Protein AF-A0A7Y5SVP3-F1 (afdb_monomer_lite)

Secondary structure (DSSP, 8-state):
---------HHHHHHHHHHHHHHHHH--TTS-PPPEEEEEEEEEEEEEEEETTEEEEEEEEEEEEEEEPPPPPPP--TT-PPP-

Sequence (84 aa):
MAHHEPHKSLMNSLGSFFGHIWKGIRTDPAAPSPPTRRVVKTDTEHEVRDTPQGRVVIRRTTIEEVEIPRPERPLRHPDSPPSR

pLDDT: mean 76.15, std 13.64, range [36.16, 95.81]

Foldseek 3Di:
DDDDDPPCPPVNVVVVVVVVVVCVVPDDPPDPDDWDKDFPDKDKDWDWDQDPVGIDIDIDIDTDIDTHDDPDDPDPDPPDDDDD

Radius of gyration: 23.81 Å; chains: 1; bounding box: 44×33×71 Å

Structure (mmCIF, N/CA/C/O backbone):
data_AF-A0A7Y5SVP3-F1
#
_entry.id   AF-A0A7Y5SVP3-F1
#
loop_
_atom_site.group_PDB
_atom_site.id
_atom_site.type_symbol
_atom_site.label_atom_id
_atom_site.label_alt_id
_atom_site.label_comp_id
_atom_site.label_asym_id
_atom_site.label_entity_id
_atom_site.label_seq_id
_atom_site.pdbx_PDB_ins_code
_atom_site.Cartn_x
_atom_site.Cartn_y
_atom_site.Cartn_z
_atom_site.occupancy
_atom_site.B_iso_or_equiv
_atom_site.auth_seq_id
_atom_site.auth_comp_id
_atom_site.auth_asym_id
_atom_site.auth_atom_id
_atom_site.pdbx_PDB_model_num
ATOM 1 N N . MET A 1 1 ? -2.468 -25.362 11.138 1.00 39.78 1 MET A N 1
ATOM 2 C CA . MET A 1 1 ? -1.966 -24.584 9.988 1.00 39.78 1 MET A CA 1
ATOM 3 C C . MET A 1 1 ? -2.866 -24.880 8.804 1.00 39.78 1 MET A C 1
ATOM 5 O O . MET A 1 1 ? -2.982 -26.043 8.449 1.00 39.78 1 MET A O 1
ATOM 9 N N . ALA A 1 2 ? -3.550 -23.879 8.255 1.00 36.16 2 ALA A N 1
ATOM 10 C CA . ALA A 1 2 ? -4.308 -24.017 7.014 1.00 36.16 2 ALA A CA 1
ATOM 11 C C . ALA A 1 2 ? -4.131 -22.722 6.214 1.00 36.16 2 ALA A C 1
ATOM 13 O O . ALA A 1 2 ? -4.609 -21.667 6.624 1.00 36.16 2 ALA A O 1
ATOM 14 N N . HIS A 1 3 ? -3.385 -22.800 5.114 1.00 38.25 3 HIS A N 1
ATOM 15 C CA . HIS A 1 3 ? -3.320 -21.737 4.119 1.00 38.25 3 HIS A CA 1
ATOM 16 C C . HIS A 1 3 ? -4.615 -21.797 3.297 1.00 38.25 3 HIS A C 1
ATOM 18 O O . HIS A 1 3 ? -4.872 -22.792 2.628 1.00 38.25 3 HIS A O 1
ATOM 24 N N . HIS A 1 4 ? -5.452 -20.763 3.379 1.00 40.38 4 HIS A N 1
ATOM 25 C CA . HIS A 1 4 ? -6.613 -20.602 2.505 1.00 40.38 4 HIS A CA 1
ATOM 26 C C . HIS A 1 4 ? -6.154 -19.834 1.262 1.00 40.38 4 HIS A C 1
ATOM 28 O O . HIS A 1 4 ? -5.989 -18.617 1.319 1.00 40.38 4 HIS A O 1
ATOM 34 N N . GLU A 1 5 ? -5.887 -20.531 0.156 1.00 55.41 5 GLU A N 1
ATOM 35 C CA . GLU A 1 5 ? -5.743 -19.864 -1.139 1.00 55.41 5 GLU A CA 1
ATOM 36 C C . GLU A 1 5 ? -7.123 -19.341 -1.566 1.00 55.41 5 GLU A C 1
ATOM 38 O O . GLU A 1 5 ? -8.052 -20.138 -1.726 1.00 55.41 5 GLU A O 1
ATOM 43 N N . PRO A 1 6 ? -7.310 -18.020 -1.750 1.00 56.53 6 PRO A N 1
ATOM 44 C CA . PRO A 1 6 ? -8.563 -17.508 -2.272 1.00 56.53 6 PRO A CA 1
ATOM 45 C C . PRO A 1 6 ? -8.678 -17.951 -3.733 1.00 56.53 6 PRO A C 1
ATOM 47 O O . PRO A 1 6 ? -8.007 -17.407 -4.612 1.00 56.53 6 PRO A O 1
ATOM 50 N N . HIS A 1 7 ? -9.528 -18.945 -3.999 1.00 60.44 7 HIS A N 1
ATOM 51 C CA . HIS A 1 7 ? -9.900 -19.344 -5.354 1.00 60.44 7 HIS A CA 1
ATOM 52 C C . HIS A 1 7 ? -10.395 -18.096 -6.101 1.00 60.44 7 HIS A C 1
ATOM 54 O O . HIS A 1 7 ? -11.486 -17.586 -5.835 1.00 60.44 7 HIS A O 1
ATOM 60 N N . LYS A 1 8 ? -9.587 -17.560 -7.026 1.00 59.50 8 LYS A N 1
ATOM 61 C CA . LYS A 1 8 ? -10.026 -16.470 -7.902 1.00 59.50 8 LYS A CA 1
ATOM 62 C C . LYS A 1 8 ? -11.221 -16.986 -8.698 1.00 59.50 8 LYS A C 1
ATOM 64 O O . LYS A 1 8 ? -11.074 -17.864 -9.542 1.00 59.50 8 LYS A O 1
ATOM 69 N N . SER A 1 9 ? -12.404 -16.458 -8.389 1.00 76.38 9 SER A N 1
ATOM 70 C CA . SER A 1 9 ? -13.640 -16.798 -9.093 1.00 76.38 9 SER A CA 1
ATOM 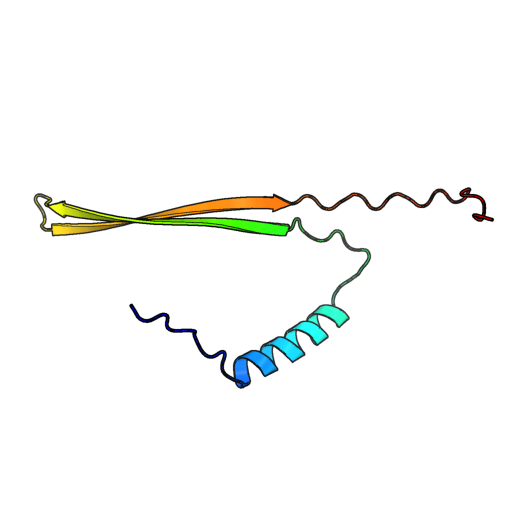71 C C . SER A 1 9 ? -13.455 -16.609 -10.601 1.00 76.38 9 SER A C 1
ATOM 73 O O . SER A 1 9 ? -12.868 -15.616 -11.035 1.00 76.38 9 SER A O 1
ATOM 75 N N . LEU A 1 10 ? -13.979 -17.541 -11.400 1.00 74.06 10 LEU A N 1
ATOM 76 C CA . LEU A 1 10 ? -13.919 -17.522 -12.867 1.00 74.06 10 LEU A CA 1
ATOM 77 C C . LEU A 1 10 ? -14.378 -16.174 -13.454 1.00 74.06 10 LEU A C 1
ATOM 79 O O . LEU A 1 10 ? -13.809 -15.687 -14.429 1.00 74.06 10 LEU A O 1
ATOM 83 N N . MET A 1 11 ? -15.353 -15.530 -12.808 1.00 73.38 11 MET A N 1
ATOM 84 C CA . MET A 1 11 ? -15.854 -14.208 -13.195 1.00 73.38 11 MET A CA 1
ATOM 85 C C . MET A 1 11 ? -14.810 -13.100 -13.010 1.00 73.38 11 MET A C 1
ATOM 87 O O . MET A 1 11 ? -14.714 -12.198 -13.840 1.00 73.38 11 MET A O 1
ATOM 91 N N . ASN A 1 12 ? -13.993 -13.184 -11.958 1.00 74.12 12 ASN A N 1
ATOM 92 C CA . ASN A 1 12 ? -12.894 -12.249 -11.726 1.00 74.12 12 ASN A CA 1
ATOM 93 C C . ASN A 1 12 ? -11.794 -12.434 -12.785 1.00 74.12 12 ASN A C 1
ATOM 95 O O . ASN A 1 12 ? -11.291 -11.461 -13.342 1.00 74.12 12 ASN A O 1
ATOM 99 N N . SER A 1 13 ? -11.477 -13.684 -13.135 1.00 74.50 13 SER A N 1
ATOM 100 C CA . SER A 1 13 ? -10.517 -13.997 -14.200 1.00 74.50 13 SER A CA 1
ATOM 101 C C . SER A 1 13 ? -10.979 -13.458 -15.559 1.00 74.50 13 SER A C 1
ATOM 103 O O . SER A 1 13 ? -10.198 -12.806 -16.252 1.00 74.50 13 SER A O 1
ATOM 105 N N . LEU A 1 14 ? -12.258 -13.633 -15.907 1.00 82.00 14 LEU A N 1
ATOM 106 C CA . LEU A 1 14 ? -12.820 -13.149 -17.170 1.00 82.00 14 LEU A CA 1
ATOM 107 C C . LEU A 1 14 ? -12.873 -11.615 -17.237 1.00 82.00 14 LEU A C 1
ATOM 109 O O . LEU A 1 14 ? -12.446 -11.025 -18.228 1.00 82.00 14 LEU A O 1
ATOM 113 N N . GLY A 1 15 ? -13.318 -10.958 -16.162 1.00 81.75 15 GLY A N 1
ATOM 114 C CA . GLY A 1 15 ? -13.294 -9.497 -16.064 1.00 81.75 15 GLY A CA 1
ATOM 115 C C . GLY A 1 15 ? -11.874 -8.935 -16.167 1.00 81.75 15 GLY A C 1
ATOM 116 O O . GLY A 1 15 ? -11.638 -7.962 -16.885 1.00 81.75 15 GLY A O 1
ATOM 117 N N . SER A 1 16 ? -10.903 -9.597 -15.529 1.00 76.50 16 SER A N 1
ATOM 118 C CA . SER A 1 16 ? -9.497 -9.203 -15.619 1.00 76.50 16 SER A CA 1
ATOM 119 C C . SER A 1 16 ? -8.947 -9.338 -17.042 1.00 76.50 16 SER A C 1
ATOM 121 O O . SER A 1 16 ? -8.215 -8.459 -17.490 1.00 76.50 16 SER A O 1
ATOM 123 N N . PHE A 1 17 ? -9.333 -10.375 -17.790 1.00 81.62 17 PHE A N 1
ATOM 124 C CA . PHE A 1 17 ? -8.881 -10.586 -19.166 1.00 81.62 17 PHE A CA 1
ATOM 125 C C . PHE A 1 17 ? -9.347 -9.462 -20.102 1.00 81.62 17 PHE A C 1
ATOM 127 O O . PHE A 1 17 ? -8.523 -8.815 -20.752 1.00 81.62 17 PHE A O 1
ATOM 134 N N . PHE A 1 18 ? -10.646 -9.151 -20.108 1.00 85.5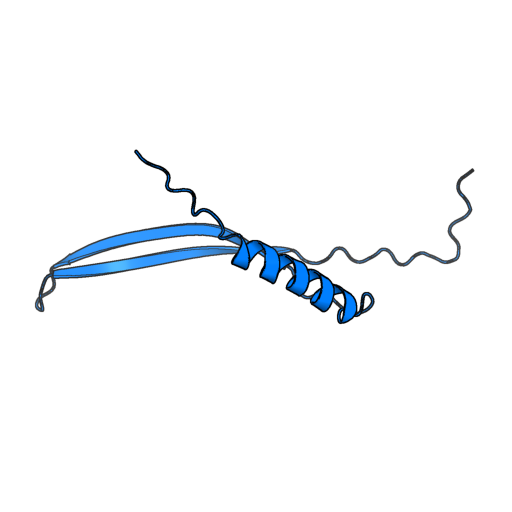6 18 PHE A N 1
ATOM 135 C CA . PHE A 1 18 ? -11.176 -8.065 -20.941 1.00 85.56 18 PHE A CA 1
ATOM 136 C C . PHE A 1 18 ? -10.672 -6.684 -20.503 1.00 85.56 18 PHE A C 1
ATOM 138 O O . PHE A 1 18 ? -10.400 -5.830 -21.350 1.00 85.56 18 PHE A O 1
ATOM 145 N N . GLY A 1 19 ? -10.466 -6.476 -19.198 1.00 77.56 19 GLY A N 1
ATOM 146 C CA . GLY A 1 19 ? -9.859 -5.254 -18.672 1.00 77.56 19 GLY A CA 1
ATOM 147 C C . GLY A 1 19 ? -8.452 -4.999 -19.224 1.00 77.56 19 GLY A C 1
ATOM 148 O O . GLY A 1 19 ? -8.134 -3.866 -19.589 1.00 77.56 19 GLY A O 1
ATOM 149 N N . HIS A 1 20 ? -7.621 -6.041 -19.359 1.00 81.75 20 HIS A N 1
ATOM 150 C CA . HIS A 1 20 ? -6.280 -5.909 -19.941 1.00 81.75 20 HIS A CA 1
ATOM 151 C C . HIS A 1 20 ? -6.313 -5.591 -21.441 1.00 81.75 20 HIS A C 1
ATOM 153 O O . HIS A 1 20 ? -5.524 -4.761 -21.894 1.00 81.75 20 HIS A O 1
ATOM 159 N N . ILE A 1 21 ? -7.242 -6.180 -22.200 1.00 79.81 21 ILE A N 1
ATOM 160 C CA . ILE A 1 21 ? -7.396 -5.898 -23.637 1.00 79.81 21 ILE A CA 1
ATOM 161 C C . ILE A 1 21 ? -7.794 -4.436 -23.853 1.00 79.81 21 ILE A C 1
ATOM 163 O O . ILE A 1 21 ? -7.162 -3.722 -24.632 1.00 79.81 21 ILE A O 1
ATOM 167 N N . TRP A 1 22 ? -8.800 -3.956 -23.117 1.00 78.56 22 TRP A N 1
ATOM 168 C CA . TRP A 1 22 ? -9.253 -2.572 -23.243 1.00 78.56 22 TRP A CA 1
ATOM 169 C C . TRP A 1 22 ? -8.171 -1.572 -22.819 1.00 78.56 22 TRP A C 1
ATOM 171 O O . TRP A 1 22 ? -7.957 -0.554 -23.484 1.00 78.56 22 TRP A O 1
ATOM 181 N N . LYS A 1 23 ? -7.435 -1.887 -21.748 1.00 76.50 23 LYS A N 1
ATOM 182 C CA . LYS A 1 23 ? -6.282 -1.095 -21.316 1.00 76.50 23 LYS A CA 1
ATOM 183 C C . LYS A 1 23 ? -5.213 -1.028 -22.407 1.00 76.50 23 LYS A C 1
ATOM 185 O O . LYS A 1 23 ? -4.715 0.061 -22.669 1.00 76.50 23 LYS A O 1
ATOM 190 N N . GLY A 1 24 ? -4.903 -2.139 -23.075 1.00 72.75 24 GLY A N 1
ATOM 191 C CA . GLY A 1 24 ? -3.939 -2.178 -24.179 1.00 72.75 24 GLY A CA 1
ATOM 192 C C . GLY A 1 24 ? -4.327 -1.276 -25.353 1.00 72.75 24 GLY A C 1
ATOM 193 O O . GLY A 1 24 ? -3.491 -0.524 -25.836 1.00 72.75 24 GLY A O 1
ATOM 194 N N . ILE A 1 25 ? -5.605 -1.274 -25.747 1.00 78.94 25 ILE A N 1
ATOM 195 C CA . ILE A 1 25 ? -6.109 -0.450 -26.863 1.00 78.94 25 ILE A CA 1
ATOM 196 C C . ILE A 1 25 ? -6.039 1.054 -26.548 1.00 78.94 25 ILE A C 1
ATOM 198 O O . ILE A 1 25 ? -5.785 1.860 -27.437 1.00 78.94 25 ILE A O 1
ATOM 202 N N . ARG A 1 26 ? -6.269 1.450 -25.288 1.00 75.19 26 ARG A N 1
ATOM 203 C CA . ARG A 1 26 ? -6.242 2.865 -24.863 1.00 75.19 26 ARG A CA 1
ATOM 204 C C . ARG A 1 26 ? -4.858 3.370 -24.459 1.00 75.19 26 ARG A C 1
ATOM 206 O O . ARG A 1 26 ? -4.718 4.561 -24.198 1.00 75.19 26 ARG A O 1
ATOM 213 N N . THR A 1 27 ? -3.865 2.493 -24.337 1.00 74.94 27 THR A N 1
ATOM 214 C CA . THR A 1 27 ? -2.530 2.889 -23.877 1.00 74.94 27 THR A CA 1
ATOM 215 C C . THR A 1 27 ? -1.741 3.484 -25.039 1.00 74.94 27 THR A C 1
ATOM 217 O O . THR A 1 27 ? -1.480 2.793 -26.018 1.00 74.94 27 THR A O 1
ATOM 220 N N . ASP A 1 28 ? -1.319 4.743 -24.908 1.00 68.94 28 ASP A N 1
ATOM 221 C CA . ASP A 1 28 ? -0.306 5.341 -25.779 1.00 68.94 28 ASP A CA 1
ATOM 222 C C . ASP A 1 28 ? 1.084 4.775 -25.405 1.00 68.94 28 ASP A C 1
ATOM 224 O O . ASP A 1 28 ? 1.565 5.025 -24.294 1.00 68.94 28 ASP A O 1
ATOM 228 N N . PRO A 1 29 ? 1.748 4.004 -26.287 1.00 64.38 29 PRO A N 1
ATOM 229 C CA . PRO A 1 29 ? 3.056 3.415 -26.005 1.00 64.38 29 PRO A CA 1
ATOM 230 C C . PRO A 1 29 ? 4.199 4.445 -25.967 1.00 64.38 29 PRO A C 1
ATOM 232 O O . PRO A 1 29 ? 5.296 4.110 -25.509 1.00 64.38 29 PRO A O 1
ATOM 235 N N . ALA A 1 30 ? 3.974 5.668 -26.460 1.00 66.56 30 ALA A N 1
ATOM 236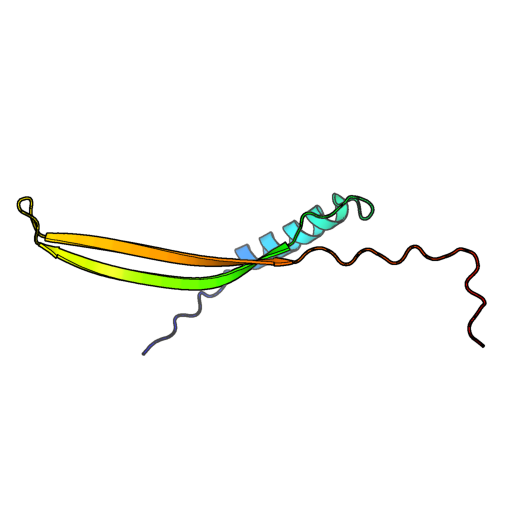 C CA . ALA A 1 30 ? 4.936 6.767 -26.425 1.00 66.56 30 ALA A CA 1
ATOM 237 C C . ALA A 1 30 ? 4.799 7.640 -25.167 1.00 66.56 30 ALA A C 1
ATOM 239 O O . ALA A 1 30 ? 5.735 8.368 -24.829 1.00 66.56 30 ALA A O 1
ATOM 240 N N . ALA A 1 31 ? 3.685 7.536 -24.438 1.00 66.00 31 ALA A N 1
ATOM 241 C CA . ALA A 1 31 ? 3.491 8.284 -23.207 1.00 66.00 31 ALA A CA 1
ATOM 242 C C . ALA A 1 31 ? 4.498 7.848 -22.114 1.00 66.00 31 ALA A C 1
ATOM 244 O O . ALA A 1 31 ? 4.829 6.656 -21.981 1.00 66.00 31 ALA A O 1
ATOM 245 N N . PRO A 1 32 ? 4.994 8.786 -21.283 1.00 59.47 32 PRO A N 1
ATOM 246 C CA . PRO A 1 32 ? 5.739 8.440 -20.079 1.00 59.47 32 PRO A CA 1
ATOM 247 C C . PRO A 1 32 ? 4.860 7.534 -19.208 1.00 59.47 32 PRO A C 1
ATOM 249 O O . PRO A 1 32 ? 3.794 7.950 -18.759 1.00 59.47 32 PRO A O 1
ATOM 252 N N . SER A 1 33 ? 5.261 6.277 -18.986 1.00 64.19 33 SER A N 1
ATOM 253 C CA . SER A 1 33 ? 4.548 5.465 -17.996 1.00 64.19 33 SER A CA 1
ATOM 254 C C . SER A 1 33 ? 4.926 5.953 -16.607 1.00 64.19 33 SER A C 1
ATOM 256 O O .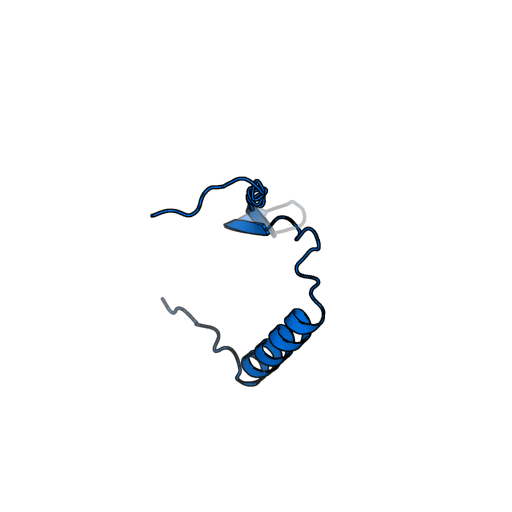 S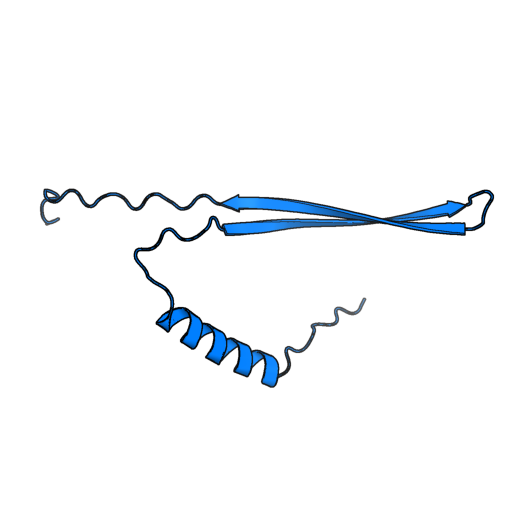ER A 1 33 ? 6.094 6.288 -16.388 1.00 64.19 33 SER A O 1
ATOM 258 N N . PRO A 1 34 ? 3.967 5.954 -15.672 1.00 67.62 34 PRO A N 1
ATOM 259 C CA . PRO A 1 34 ? 4.257 6.293 -14.294 1.00 67.62 34 PRO A CA 1
ATOM 260 C C . PRO A 1 34 ? 5.289 5.316 -13.703 1.00 67.62 34 PRO A C 1
ATOM 262 O O . PRO A 1 34 ? 5.348 4.151 -14.125 1.00 67.62 34 PRO A O 1
ATOM 265 N N . PRO A 1 35 ? 6.102 5.776 -12.737 1.00 69.12 35 PRO A N 1
ATOM 266 C CA . PRO A 1 35 ? 7.019 4.915 -12.004 1.00 69.12 35 PRO A CA 1
ATOM 267 C C . PRO A 1 35 ? 6.258 3.750 -11.363 1.00 69.12 35 PRO A C 1
ATOM 269 O O . PRO A 1 35 ? 5.115 3.883 -10.917 1.00 69.12 35 PRO A O 1
ATOM 272 N N . THR A 1 36 ? 6.878 2.569 -11.362 1.00 79.00 36 THR A N 1
ATOM 273 C CA . THR A 1 36 ? 6.247 1.373 -10.796 1.00 79.00 36 THR A CA 1
ATOM 274 C C . THR A 1 36 ? 6.516 1.339 -9.300 1.00 79.00 36 THR A C 1
ATOM 276 O O . THR A 1 36 ? 7.660 1.177 -8.880 1.00 79.00 36 THR A O 1
ATOM 279 N N . ARG A 1 37 ? 5.457 1.470 -8.497 1.00 80.31 37 ARG A N 1
ATOM 280 C CA . ARG A 1 37 ? 5.516 1.323 -7.040 1.00 80.31 37 ARG A CA 1
ATOM 281 C C . ARG A 1 37 ? 5.262 -0.134 -6.672 1.00 80.31 37 ARG A C 1
ATOM 283 O O . ARG A 1 37 ? 4.264 -0.717 -7.095 1.00 80.31 37 ARG A O 1
ATOM 290 N N . ARG A 1 38 ? 6.168 -0.738 -5.907 1.00 84.44 38 ARG A N 1
ATOM 291 C CA . ARG A 1 38 ? 6.060 -2.129 -5.457 1.00 84.44 38 ARG A CA 1
ATOM 292 C C . ARG A 1 38 ? 6.169 -2.185 -3.940 1.00 84.44 38 ARG A C 1
ATOM 294 O O . ARG A 1 38 ? 7.193 -1.796 -3.390 1.00 84.44 38 ARG A O 1
ATOM 301 N N . VAL A 1 39 ? 5.143 -2.717 -3.279 1.00 78.00 39 VAL A N 1
ATOM 302 C CA . VAL A 1 39 ? 5.213 -3.071 -1.855 1.00 78.00 39 VAL A CA 1
ATOM 303 C C . VAL A 1 39 ? 6.205 -4.222 -1.703 1.00 78.00 39 VAL A C 1
ATOM 305 O O . VAL A 1 39 ? 6.048 -5.265 -2.341 1.00 78.00 39 VAL A O 1
ATOM 308 N N . VAL A 1 40 ? 7.245 -4.019 -0.899 1.00 89.00 40 VAL A N 1
ATOM 309 C CA . VAL A 1 40 ? 8.292 -5.019 -0.648 1.00 89.00 40 VAL A CA 1
ATOM 310 C C . VAL A 1 40 ? 8.099 -5.731 0.679 1.00 89.00 40 VAL A C 1
ATOM 312 O O . VAL A 1 40 ? 8.461 -6.899 0.797 1.00 89.00 40 VAL A O 1
ATOM 315 N N . LYS A 1 41 ? 7.480 -5.064 1.653 1.00 76.25 41 LYS A N 1
ATOM 316 C CA . LYS A 1 41 ? 7.183 -5.658 2.949 1.00 76.25 41 LYS A CA 1
ATOM 317 C C . LYS A 1 41 ? 5.930 -5.042 3.541 1.00 76.25 41 LYS A C 1
ATOM 319 O O . LYS A 1 41 ? 5.661 -3.852 3.396 1.00 76.25 41 LYS A O 1
ATOM 324 N N . THR A 1 42 ? 5.153 -5.878 4.208 1.00 85.12 42 THR A N 1
ATOM 325 C CA . THR A 1 42 ? 4.010 -5.450 5.003 1.00 85.12 42 THR A CA 1
ATOM 326 C C . THR A 1 42 ? 4.117 -6.137 6.344 1.00 85.12 42 THR A C 1
ATOM 328 O O . THR A 1 42 ? 4.134 -7.363 6.405 1.00 85.12 42 THR A O 1
ATOM 331 N N . ASP A 1 43 ? 4.201 -5.342 7.398 1.00 80.62 43 ASP A N 1
ATOM 332 C CA . ASP A 1 43 ? 4.248 -5.813 8.772 1.00 80.62 43 ASP A CA 1
ATOM 333 C C . ASP A 1 43 ? 3.022 -5.284 9.515 1.00 80.62 43 ASP A C 1
ATOM 335 O O . ASP A 1 43 ? 2.595 -4.151 9.290 1.00 80.62 43 ASP A O 1
ATOM 339 N N . THR A 1 44 ? 2.368 -6.124 10.314 1.00 90.69 44 THR A N 1
ATOM 340 C CA . THR A 1 44 ? 1.185 -5.718 11.079 1.00 90.69 44 THR A CA 1
ATOM 341 C C . THR A 1 44 ? 1.308 -6.193 12.510 1.00 90.69 44 THR A C 1
ATOM 343 O O . THR A 1 44 ? 1.263 -7.390 12.787 1.00 90.69 44 THR A O 1
ATOM 346 N N . GLU A 1 45 ? 1.365 -5.230 13.417 1.00 87.12 45 GLU A N 1
ATOM 347 C CA . GLU A 1 45 ? 1.465 -5.449 14.849 1.00 87.12 45 GLU A CA 1
ATOM 348 C C . GLU A 1 45 ? 0.111 -5.204 15.514 1.00 87.12 45 GLU A C 1
ATOM 350 O O . GLU A 1 45 ? -0.621 -4.267 15.170 1.00 87.12 45 GLU A O 1
ATOM 355 N N . HIS A 1 46 ? -0.209 -6.041 16.498 1.00 91.00 46 HIS A N 1
ATOM 356 C CA . HIS A 1 46 ? -1.374 -5.874 17.357 1.00 91.00 46 HIS A CA 1
ATOM 357 C C . HIS A 1 46 ? -0.906 -5.735 18.806 1.00 91.00 46 HIS A C 1
ATOM 359 O O . HIS A 1 46 ? -0.233 -6.619 19.330 1.00 91.00 46 HIS A O 1
ATOM 365 N N . GLU A 1 47 ? -1.285 -4.640 19.457 1.00 90.19 47 GLU A N 1
ATOM 366 C CA . GLU A 1 47 ? -0.987 -4.354 20.860 1.00 90.19 47 GLU A CA 1
ATOM 367 C C . GLU A 1 47 ? -2.313 -4.225 21.614 1.00 90.19 47 GLU A C 1
ATOM 369 O O . GLU A 1 47 ? -3.154 -3.388 21.281 1.00 90.19 47 GLU A O 1
ATOM 374 N N . VAL A 1 48 ? -2.524 -5.063 22.628 1.00 93.38 48 VAL A N 1
ATOM 375 C CA . VAL A 1 48 ? -3.660 -4.913 23.545 1.00 93.38 48 VAL A CA 1
ATOM 376 C C . VAL A 1 48 ? -3.212 -4.028 24.693 1.00 93.38 48 VAL A C 1
ATOM 378 O O . VAL A 1 48 ? -2.202 -4.315 25.334 1.00 93.38 48 VAL A O 1
ATOM 381 N N . ARG A 1 49 ? -3.966 -2.963 24.962 1.00 92.69 49 ARG A N 1
ATOM 382 C CA . ARG A 1 49 ? -3.632 -2.004 26.010 1.00 92.69 49 ARG A CA 1
ATOM 383 C C . ARG A 1 49 ? -4.834 -1.752 26.899 1.00 92.69 49 ARG A C 1
ATOM 385 O O . ARG A 1 49 ? -5.920 -1.435 26.415 1.00 92.69 49 ARG A O 1
ATOM 392 N N . ASP A 1 50 ? -4.630 -1.881 28.201 1.00 92.19 50 ASP A N 1
ATOM 393 C CA . ASP A 1 50 ? -5.625 -1.468 29.179 1.00 92.19 50 ASP A CA 1
ATOM 394 C C . ASP A 1 50 ? -5.488 0.045 29.401 1.00 92.19 50 ASP A C 1
ATOM 396 O O . ASP A 1 50 ? -4.397 0.576 29.628 1.00 92.19 50 ASP A O 1
ATOM 400 N N . THR A 1 51 ? -6.602 0.757 29.268 1.00 90.06 51 THR A N 1
ATOM 401 C CA . THR A 1 51 ? -6.692 2.206 29.474 1.00 90.06 51 THR A CA 1
ATOM 402 C C . THR A 1 51 ? -7.719 2.499 30.569 1.00 90.06 51 THR A C 1
ATOM 404 O O . THR A 1 51 ? -8.556 1.639 30.855 1.00 90.06 51 THR A O 1
ATOM 407 N N . PRO A 1 52 ? -7.739 3.713 31.151 1.00 91.00 52 PRO A N 1
ATOM 408 C CA . PRO A 1 52 ? -8.781 4.101 32.107 1.00 91.00 52 PRO A CA 1
ATOM 409 C C . PRO A 1 52 ? -10.214 3.987 31.557 1.00 91.00 52 PRO A C 1
ATOM 411 O O . PRO A 1 52 ? -11.165 3.938 32.328 1.00 91.00 52 PRO A O 1
ATOM 414 N N . GLN A 1 53 ? -10.373 3.943 30.231 1.00 87.31 53 GLN A N 1
ATOM 415 C CA . GLN A 1 53 ? -11.656 3.833 29.531 1.00 87.31 53 GLN A CA 1
ATOM 416 C C . GLN A 1 53 ? -11.991 2.389 29.113 1.00 87.31 53 GLN A C 1
ATOM 418 O O . GLN A 1 53 ? -13.043 2.150 28.527 1.00 87.31 53 GLN A O 1
ATOM 423 N N . GLY A 1 54 ? -11.113 1.425 29.412 1.00 90.75 54 GLY A N 1
ATOM 424 C CA . GLY A 1 54 ? -11.271 0.013 29.071 1.00 90.75 54 GLY A CA 1
ATOM 425 C C . GLY A 1 54 ? -10.132 -0.543 28.217 1.00 90.75 54 GLY A C 1
ATOM 426 O O . GLY A 1 54 ? -9.161 0.143 27.883 1.00 90.75 54 GLY A O 1
ATOM 427 N N . ARG A 1 55 ? -10.249 -1.828 27.877 1.00 92.25 55 ARG A N 1
ATOM 428 C CA . ARG A 1 55 ? -9.285 -2.543 27.039 1.00 92.25 55 ARG A CA 1
ATOM 429 C C . ARG A 1 55 ? -9.466 -2.161 25.574 1.00 92.25 55 ARG A C 1
ATOM 431 O O . ARG A 1 55 ? -10.556 -2.313 25.029 1.00 92.25 55 ARG A O 1
ATOM 438 N N . VAL A 1 56 ? -8.386 -1.733 24.928 1.00 94.31 56 VAL A N 1
ATOM 439 C CA . VAL A 1 56 ? -8.360 -1.406 23.497 1.00 94.31 56 VAL A CA 1
ATOM 440 C C . VAL A 1 56 ? -7.369 -2.297 22.754 1.00 94.31 56 VAL A C 1
ATOM 442 O O . VAL A 1 56 ? -6.379 -2.758 23.326 1.00 94.31 56 VAL A O 1
ATOM 445 N N . VAL A 1 57 ? -7.630 -2.535 21.468 1.00 93.81 57 VAL A N 1
ATOM 446 C CA . VAL A 1 57 ? -6.702 -3.219 20.559 1.00 93.81 57 VAL A CA 1
ATOM 447 C C . VAL A 1 57 ? -6.164 -2.191 19.576 1.00 93.81 57 VAL A C 1
ATOM 449 O O . VAL A 1 57 ? -6.913 -1.617 18.789 1.00 93.81 57 VAL A O 1
ATOM 452 N N . ILE A 1 58 ? -4.862 -1.954 19.628 1.00 93.69 58 ILE A N 1
ATOM 453 C CA . ILE A 1 58 ? -4.145 -1.067 18.721 1.00 93.69 58 ILE A CA 1
ATOM 454 C C . ILE A 1 58 ? -3.580 -1.931 17.601 1.00 93.69 58 ILE A C 1
ATOM 456 O O . ILE A 1 58 ? -2.837 -2.876 17.853 1.00 93.69 58 ILE A O 1
ATOM 460 N N . ARG A 1 59 ? -3.924 -1.599 16.358 1.00 95.81 59 ARG A N 1
ATOM 461 C CA . ARG A 1 59 ? -3.383 -2.253 15.167 1.00 95.81 59 ARG A CA 1
ATOM 462 C C . ARG A 1 59 ? -2.508 -1.266 14.409 1.00 95.81 59 ARG A C 1
ATOM 464 O O . ARG A 1 59 ? -2.998 -0.220 13.990 1.00 95.81 59 ARG A O 1
ATOM 471 N N . ARG A 1 60 ? -1.231 -1.599 14.224 1.00 94.56 60 ARG A N 1
ATOM 472 C CA . ARG A 1 60 ? -0.289 -0.824 13.404 1.00 94.56 60 ARG A CA 1
ATOM 473 C C . ARG A 1 60 ? 0.070 -1.635 12.170 1.00 94.56 60 ARG A C 1
ATOM 475 O O . ARG A 1 60 ? 0.312 -2.830 12.281 1.00 94.56 60 ARG A O 1
ATOM 482 N N . THR A 1 61 ? 0.103 -0.994 11.008 1.00 94.00 61 THR A N 1
ATOM 483 C CA . THR A 1 61 ? 0.556 -1.622 9.764 1.00 94.00 61 THR A CA 1
ATOM 484 C C . THR A 1 61 ? 1.662 -0.774 9.158 1.00 94.00 61 THR A C 1
ATOM 486 O O . THR A 1 61 ? 1.438 0.389 8.828 1.00 94.00 61 THR A O 1
ATOM 489 N N . THR A 1 62 ? 2.839 -1.369 9.001 1.00 92.19 62 THR A N 1
ATOM 490 C CA . THR A 1 62 ? 3.994 -0.774 8.331 1.00 92.19 62 THR A CA 1
ATOM 491 C C . THR A 1 62 ? 4.071 -1.335 6.918 1.00 92.19 62 THR A C 1
ATOM 493 O O . THR A 1 62 ? 4.098 -2.552 6.732 1.00 92.19 62 THR A O 1
ATOM 496 N N . ILE A 1 63 ? 4.091 -0.457 5.915 1.00 93.19 63 ILE A N 1
ATOM 497 C CA . ILE A 1 63 ? 4.192 -0.832 4.501 1.00 93.19 63 ILE A CA 1
ATOM 498 C C . ILE A 1 63 ? 5.484 -0.231 3.957 1.00 93.19 63 ILE A C 1
ATOM 500 O O . ILE A 1 63 ? 5.637 0.987 3.913 1.00 93.19 63 ILE A O 1
ATOM 504 N N . GLU A 1 64 ? 6.413 -1.090 3.555 1.00 88.50 64 GLU A N 1
ATOM 505 C CA . GLU A 1 64 ? 7.642 -0.689 2.878 1.00 88.50 64 GLU A CA 1
ATOM 506 C C . GLU A 1 64 ? 7.416 -0.797 1.368 1.00 88.50 64 GLU A C 1
ATOM 508 O O . GLU A 1 64 ? 6.988 -1.841 0.861 1.00 88.50 64 GLU A O 1
ATOM 513 N N . GLU A 1 65 ? 7.709 0.274 0.636 1.00 89.19 65 GLU A N 1
ATOM 514 C CA . GLU A 1 65 ? 7.521 0.355 -0.810 1.00 89.19 65 GLU A CA 1
ATOM 515 C C . GLU A 1 65 ? 8.806 0.800 -1.491 1.00 89.19 65 GLU A C 1
ATOM 517 O O . GLU A 1 65 ? 9.524 1.668 -0.999 1.00 89.19 65 GLU A O 1
ATOM 522 N N . VAL A 1 66 ? 9.070 0.215 -2.655 1.00 88.56 66 VAL A N 1
ATOM 523 C CA . VAL A 1 66 ? 10.156 0.620 -3.539 1.00 88.56 66 VAL A CA 1
ATOM 524 C C . VAL A 1 66 ? 9.551 1.201 -4.805 1.00 88.56 66 VAL A C 1
ATOM 526 O O . VAL A 1 66 ? 8.682 0.594 -5.439 1.00 88.56 66 VAL A O 1
ATOM 529 N N . GLU A 1 67 ? 10.024 2.384 -5.170 1.00 81.50 67 GLU A N 1
ATOM 530 C CA . GLU A 1 67 ? 9.731 3.012 -6.447 1.00 81.50 67 GLU A CA 1
ATOM 531 C C . GLU A 1 67 ? 10.838 2.652 -7.436 1.00 81.50 67 GLU A C 1
ATOM 533 O O . GLU A 1 67 ? 12.013 2.928 -7.201 1.00 81.50 67 GLU A O 1
ATOM 538 N N . ILE A 1 68 ? 10.468 1.983 -8.526 1.00 84.12 68 ILE A N 1
ATOM 539 C CA . ILE A 1 68 ? 11.414 1.586 -9.566 1.00 84.12 68 ILE A CA 1
ATOM 540 C C . ILE A 1 68 ? 11.351 2.649 -10.669 1.00 84.12 68 ILE A C 1
ATOM 542 O O . ILE A 1 68 ? 10.337 2.708 -11.384 1.00 84.12 68 ILE A O 1
ATOM 546 N N . PRO A 1 69 ? 12.397 3.487 -10.825 1.00 75.19 69 PRO A N 1
ATOM 547 C CA . PRO A 1 69 ? 12.464 4.424 -11.932 1.00 75.19 69 PRO A CA 1
ATOM 548 C C . PRO A 1 69 ? 12.553 3.642 -13.242 1.00 75.19 69 PRO A C 1
ATOM 550 O O . PRO A 1 69 ? 13.190 2.588 -13.333 1.00 75.19 69 PRO A O 1
ATOM 553 N N . ARG A 1 70 ? 11.882 4.145 -14.277 1.00 72.19 70 ARG A N 1
ATOM 554 C CA . ARG A 1 70 ? 11.933 3.526 -15.599 1.00 72.19 70 ARG A CA 1
ATOM 555 C C . ARG A 1 70 ? 13.365 3.642 -16.148 1.00 72.19 70 ARG A C 1
ATOM 557 O O . ARG A 1 70 ? 13.919 4.738 -16.093 1.00 72.19 70 ARG A O 1
ATOM 564 N N . PRO A 1 71 ? 13.937 2.576 -16.741 1.00 69.44 71 PRO A N 1
ATOM 565 C CA . PRO A 1 71 ? 15.177 2.712 -17.491 1.00 69.44 71 PRO A CA 1
ATOM 566 C C . PRO A 1 71 ? 14.947 3.673 -18.660 1.00 69.44 71 PRO A C 1
ATOM 568 O O . PRO A 1 71 ? 14.030 3.467 -19.463 1.00 69.44 71 PRO A O 1
ATOM 571 N N . GLU A 1 72 ? 15.752 4.731 -18.753 1.00 69.19 72 GLU A N 1
ATOM 572 C CA . GLU A 1 72 ? 15.761 5.590 -19.933 1.00 69.19 72 GLU A CA 1
ATOM 573 C C . GLU A 1 72 ? 15.995 4.701 -21.155 1.00 69.19 72 GLU A C 1
ATOM 575 O O . GLU A 1 72 ? 16.959 3.935 -21.216 1.00 69.19 72 GLU A O 1
ATOM 580 N N . ARG A 1 73 ? 15.062 4.732 -22.113 1.00 66.19 73 ARG A N 1
ATOM 581 C CA . ARG A 1 73 ? 15.259 4.039 -23.386 1.00 66.19 73 ARG A CA 1
ATOM 582 C C . ARG A 1 73 ? 16.511 4.668 -24.002 1.00 66.19 73 ARG A C 1
ATOM 584 O O . ARG A 1 73 ? 16.465 5.876 -24.237 1.00 66.19 73 ARG A O 1
ATOM 591 N N . PRO A 1 74 ? 17.587 3.908 -24.286 1.00 64.88 74 PRO A N 1
ATOM 592 C CA . PRO A 1 74 ? 18.719 4.471 -24.998 1.00 64.88 74 PRO A CA 1
ATOM 593 C C . PRO A 1 74 ? 18.180 5.069 -26.291 1.00 64.88 74 PRO A C 1
ATOM 595 O O . PRO A 1 74 ? 17.514 4.372 -27.069 1.00 64.88 74 PRO A O 1
ATOM 598 N N . LEU A 1 75 ? 18.390 6.370 -26.485 1.00 65.88 75 LEU A N 1
ATOM 599 C CA . LEU A 1 75 ? 18.140 7.002 -27.769 1.00 65.88 75 LEU A CA 1
ATOM 600 C C . LEU A 1 75 ? 18.941 6.187 -28.784 1.00 65.88 75 LEU A C 1
ATOM 602 O O . LEU A 1 75 ? 20.162 6.086 -28.673 1.00 65.88 75 LEU A O 1
ATOM 606 N N . ARG A 1 76 ? 18.259 5.529 -29.729 1.00 62.09 76 ARG A N 1
ATOM 607 C CA . ARG A 1 76 ? 18.954 4.921 -30.863 1.00 62.09 76 ARG A CA 1
ATOM 608 C C . ARG A 1 76 ? 19.672 6.067 -31.560 1.00 62.09 76 ARG A C 1
ATOM 610 O O . ARG A 1 76 ? 19.006 6.929 -32.129 1.00 62.09 76 ARG A O 1
ATOM 617 N N . HIS A 1 77 ? 21.000 6.099 -31.480 1.00 62.50 77 HIS A N 1
ATOM 618 C CA . HIS A 1 77 ? 21.766 7.015 -32.309 1.00 62.50 77 HIS A CA 1
ATOM 619 C C . HIS A 1 77 ? 21.522 6.582 -33.761 1.00 62.50 77 HIS A C 1
ATOM 621 O O . HIS A 1 77 ? 21.706 5.391 -34.051 1.00 62.50 77 HIS A O 1
ATOM 627 N N . PRO A 1 78 ? 21.090 7.487 -34.657 1.00 68.69 78 PRO A N 1
ATOM 628 C CA . PRO A 1 78 ? 20.830 7.157 -36.060 1.00 68.69 78 PRO A CA 1
ATOM 629 C C . PRO A 1 78 ? 22.057 6.584 -36.791 1.00 68.69 78 PRO A C 1
ATOM 631 O O . PRO A 1 78 ? 21.902 5.980 -37.846 1.00 68.69 78 PRO A O 1
ATOM 634 N N . ASP A 1 79 ? 23.246 6.681 -36.191 1.00 68.88 79 ASP A N 1
ATOM 635 C CA . ASP A 1 79 ? 24.527 6.321 -36.804 1.00 68.88 79 ASP A CA 1
ATOM 636 C C . ASP A 1 79 ? 25.127 5.007 -36.280 1.00 68.88 79 ASP A C 1
ATOM 638 O O . ASP A 1 79 ? 26.327 4.779 -36.411 1.00 68.88 79 ASP A O 1
ATOM 642 N N . SER A 1 80 ? 24.330 4.129 -35.663 1.00 64.88 80 SER A N 1
ATOM 643 C CA . SER A 1 80 ? 24.841 2.814 -35.245 1.00 64.88 80 SER A CA 1
ATOM 644 C C . SER A 1 80 ? 25.083 1.941 -36.489 1.00 64.88 80 SER A C 1
ATOM 646 O O . SER A 1 80 ? 24.108 1.599 -37.166 1.00 64.88 80 SER A O 1
ATOM 648 N N . PRO A 1 81 ? 26.337 1.570 -36.826 1.00 71.56 81 PRO A N 1
ATOM 649 C CA . PRO A 1 81 ? 26.612 0.779 -38.019 1.00 71.56 81 PRO A CA 1
ATOM 650 C C . PRO A 1 81 ? 26.000 -0.623 -37.885 1.00 71.56 81 PRO A C 1
ATOM 652 O O . PRO A 1 81 ? 25.928 -1.155 -36.770 1.00 71.56 81 PRO A O 1
ATOM 655 N N . PRO A 1 82 ? 25.561 -1.246 -38.996 1.00 68.88 82 PRO A N 1
ATOM 656 C CA . PRO A 1 82 ? 25.034 -2.601 -38.955 1.00 68.88 82 PRO A CA 1
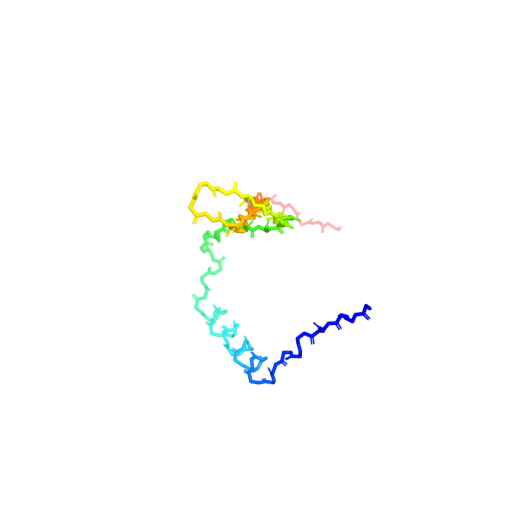ATOM 657 C C . PRO A 1 82 ? 26.099 -3.544 -38.391 1.00 68.88 82 PRO A C 1
ATOM 659 O O . PRO A 1 82 ? 27.232 -3.589 -38.873 1.00 68.88 82 PRO A O 1
ATOM 662 N N . SER A 1 83 ? 25.732 -4.277 -37.343 1.00 72.06 83 SER A N 1
ATOM 663 C CA . SER A 1 83 ? 26.562 -5.345 -36.794 1.00 72.06 83 SER A CA 1
ATOM 664 C C . SER A 1 83 ? 26.711 -6.434 -37.859 1.00 72.06 83 SER A C 1
ATOM 666 O O . SER A 1 83 ? 25.710 -6.889 -38.413 1.00 72.06 83 SER A O 1
ATOM 668 N N . ARG A 1 84 ? 27.961 -6.768 -38.182 1.00 61.03 84 ARG A N 1
ATOM 669 C CA . ARG A 1 84 ? 28.339 -7.771 -39.183 1.00 61.03 84 ARG A CA 1
ATOM 670 C C . ARG A 1 84 ? 28.176 -9.187 -38.646 1.00 61.03 84 ARG A C 1
ATOM 672 O O . ARG A 1 84 ? 28.432 -9.371 -37.436 1.00 61.03 84 ARG A O 1
#